Protein AF-A0AAD5UPU5-F1 (afdb_monomer_lite)

Structure (mmCIF, N/CA/C/O backbone):
data_AF-A0AAD5UPU5-F1
#
_entry.id   AF-A0AAD5UPU5-F1
#
loop_
_atom_site.group_PDB
_atom_site.id
_atom_site.type_symbol
_atom_site.label_atom_id
_atom_site.label_alt_id
_atom_site.label_comp_id
_atom_site.label_asym_id
_atom_site.label_entity_id
_atom_site.label_seq_id
_atom_site.pdbx_PDB_ins_code
_atom_site.Cartn_x
_atom_site.Cartn_y
_atom_site.Cartn_z
_atom_site.occupancy
_atom_site.B_iso_or_equiv
_atom_site.auth_seq_id
_atom_site.auth_comp_id
_atom_site.auth_asym_id
_atom_site.auth_atom_id
_atom_site.pdbx_PDB_model_num
ATOM 1 N N . MET A 1 1 ? -42.747 44.480 33.745 1.00 45.81 1 MET A N 1
ATOM 2 C CA . MET A 1 1 ? -42.476 43.024 33.732 1.00 45.81 1 MET A CA 1
ATOM 3 C C . MET A 1 1 ? -43.737 42.379 33.177 1.00 45.81 1 MET A C 1
ATOM 5 O O . MET A 1 1 ? -44.769 42.597 33.775 1.00 45.81 1 MET A O 1
ATOM 9 N N . GLN A 1 2 ? -43.809 41.734 32.021 1.00 46.78 2 GLN A N 1
ATOM 10 C CA . GLN A 1 2 ? -42.858 40.890 31.311 1.00 46.78 2 GLN A CA 1
ATOM 11 C C . GLN A 1 2 ? -43.028 41.130 29.803 1.00 46.78 2 GLN A C 1
ATOM 13 O O . GLN A 1 2 ? -44.147 41.226 29.309 1.00 46.78 2 GLN A O 1
ATOM 18 N N . SER A 1 3 ? -41.903 41.255 29.101 1.00 47.00 3 SER A N 1
ATOM 19 C CA . SER A 1 3 ? -41.843 41.226 27.641 1.00 47.00 3 SER A CA 1
ATOM 20 C C . SER A 1 3 ? -42.268 39.835 27.169 1.00 47.00 3 SER A C 1
ATOM 22 O O . SER A 1 3 ? -41.742 38.830 27.659 1.00 47.00 3 SER A O 1
ATOM 24 N N . LEU A 1 4 ? -43.269 39.787 26.292 1.00 53.97 4 LEU A N 1
ATOM 25 C CA . LEU A 1 4 ? -43.817 38.563 25.727 1.00 53.97 4 LEU A CA 1
ATOM 26 C C . LEU A 1 4 ? -42.805 37.951 24.755 1.00 53.97 4 LEU A C 1
ATOM 28 O O . LEU A 1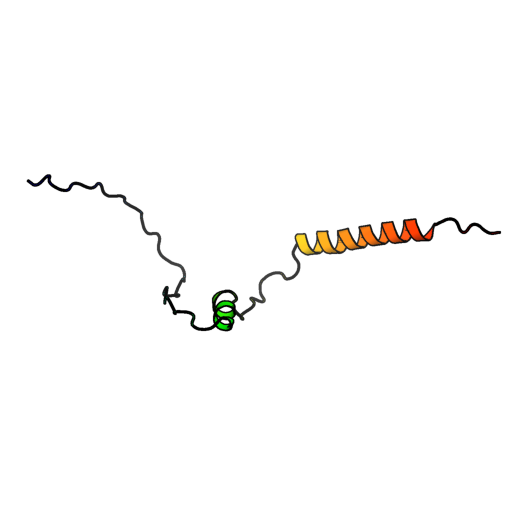 4 ? -42.221 38.628 23.913 1.00 53.97 4 LEU A O 1
ATOM 32 N N . ARG A 1 5 ? -42.581 36.652 24.947 1.00 56.12 5 ARG A N 1
ATOM 33 C CA . ARG A 1 5 ? -41.752 35.785 24.118 1.00 56.12 5 ARG A CA 1
ATOM 34 C C . ARG A 1 5 ? -42.347 35.700 22.714 1.00 56.12 5 ARG A C 1
ATOM 36 O O . ARG A 1 5 ? -43.399 35.098 22.553 1.00 56.12 5 ARG A O 1
ATOM 43 N N . GLU A 1 6 ? -41.610 36.183 21.728 1.00 51.31 6 GLU A N 1
ATOM 44 C CA . GLU A 1 6 ? -41.729 35.741 20.343 1.00 51.31 6 GLU A CA 1
ATOM 45 C C . GLU A 1 6 ? -40.311 35.354 19.908 1.00 51.31 6 GLU A C 1
ATOM 47 O O . GLU A 1 6 ? -39.439 36.210 19.757 1.00 51.31 6 GLU A O 1
ATOM 52 N N . LYS A 1 7 ? -40.031 34.050 19.843 1.00 52.72 7 LYS A N 1
ATOM 53 C CA . LYS A 1 7 ? -38.838 33.528 19.175 1.00 52.72 7 LYS A CA 1
ATOM 54 C C . LYS A 1 7 ? -39.318 32.766 17.955 1.00 52.72 7 LYS A C 1
ATOM 56 O O . LYS A 1 7 ? -40.001 31.755 18.072 1.00 52.72 7 LYS A O 1
ATOM 61 N N . GLU A 1 8 ? -38.954 33.355 16.833 1.00 49.75 8 GLU A N 1
ATOM 62 C CA . GLU A 1 8 ? -39.059 32.902 15.461 1.00 49.75 8 GLU A CA 1
ATOM 63 C C . GLU A 1 8 ? -38.664 31.425 15.295 1.00 49.75 8 GLU A C 1
ATOM 65 O O . GLU A 1 8 ? -37.658 30.937 15.814 1.00 49.75 8 GLU A O 1
ATOM 70 N N . ASN A 1 9 ? -39.539 30.734 14.585 1.00 35.66 9 ASN A N 1
ATOM 71 C CA . ASN A 1 9 ? -39.546 29.350 14.152 1.00 35.66 9 ASN A CA 1
ATOM 72 C C . ASN A 1 9 ? -38.474 29.075 13.086 1.00 35.66 9 ASN A C 1
ATOM 74 O O . ASN A 1 9 ? -38.547 29.596 11.977 1.00 35.66 9 ASN A O 1
ATOM 78 N N . ILE A 1 10 ? -37.526 28.185 13.386 1.00 42.31 10 ILE A N 1
ATOM 79 C CA . ILE A 1 10 ? -36.612 27.618 12.387 1.00 42.31 10 ILE A CA 1
ATOM 80 C C . ILE A 1 10 ? -37.175 26.250 11.980 1.00 42.31 10 ILE A C 1
ATOM 82 O O . ILE A 1 10 ? -37.100 25.289 12.742 1.00 42.31 10 ILE A O 1
ATOM 86 N N . ASP A 1 11 ? -37.780 26.197 10.793 1.00 47.34 11 ASP A N 1
ATOM 87 C CA . ASP A 1 11 ? -38.234 24.978 10.115 1.00 47.34 11 ASP A CA 1
ATOM 88 C C . ASP A 1 11 ? -37.014 24.244 9.537 1.00 47.34 11 ASP A C 1
ATOM 90 O O . ASP A 1 11 ? -36.504 24.603 8.476 1.00 47.34 11 ASP A O 1
ATOM 94 N N . VAL A 1 12 ? -36.504 23.239 10.252 1.00 50.22 12 VAL A N 1
ATOM 95 C CA . VAL A 1 12 ? -35.602 22.237 9.669 1.00 50.22 12 VAL A CA 1
ATOM 96 C C . VAL A 1 12 ? -36.454 21.016 9.373 1.00 50.22 12 VAL A C 1
ATOM 98 O O . VAL A 1 12 ? -36.774 20.237 10.267 1.00 50.22 12 VAL A O 1
ATOM 101 N N . LYS A 1 13 ? -36.865 20.893 8.109 1.00 46.91 13 LYS A N 1
ATOM 102 C CA . LYS A 1 13 ? -37.548 19.709 7.598 1.00 46.91 13 LYS A CA 1
ATOM 103 C C . LYS A 1 13 ? -36.693 18.470 7.828 1.00 46.91 13 LYS A C 1
ATOM 105 O O . LYS A 1 13 ? -35.599 18.348 7.284 1.00 46.91 13 LYS A O 1
ATOM 110 N N . GLU A 1 14 ? -37.252 17.559 8.609 1.00 44.62 14 GLU A N 1
ATOM 111 C CA . GLU A 1 14 ? -36.890 16.154 8.632 1.00 44.62 14 GLU A CA 1
ATOM 112 C C . GLU A 1 14 ? -37.114 15.523 7.251 1.00 44.62 14 GLU A C 1
ATOM 114 O O . GLU A 1 14 ? -38.231 15.498 6.733 1.00 44.62 14 GLU A O 1
ATOM 119 N N . GLU A 1 15 ? -36.048 14.964 6.685 1.00 45.84 15 GLU A N 1
ATOM 120 C CA . GLU A 1 15 ? -36.125 13.797 5.813 1.00 45.84 15 GLU A CA 1
ATOM 121 C C . GLU A 1 15 ? -35.461 12.656 6.585 1.00 45.84 15 GLU A C 1
ATOM 123 O O . GLU A 1 15 ? -34.250 12.623 6.802 1.00 45.84 15 GLU A O 1
ATOM 128 N N . VAL A 1 16 ? -36.315 11.790 7.119 1.00 48.84 16 VAL A N 1
ATOM 129 C CA . VAL A 1 16 ? -35.998 10.711 8.046 1.00 48.84 16 VAL A CA 1
ATOM 130 C C . VAL A 1 16 ? -35.866 9.401 7.266 1.00 48.84 16 VAL A C 1
ATOM 132 O O . VAL A 1 16 ? -36.757 9.004 6.520 1.00 48.84 16 VAL A O 1
ATOM 135 N N . THR A 1 17 ? -34.769 8.701 7.558 1.00 43.03 17 THR A N 1
ATOM 136 C CA . THR A 1 17 ? -34.555 7.243 7.502 1.00 43.03 17 THR A CA 1
ATOM 137 C C . THR A 1 17 ? -34.259 6.541 6.177 1.00 43.03 17 THR A C 1
ATOM 139 O O . THR A 1 17 ? -35.139 6.231 5.383 1.00 43.03 17 THR A O 1
ATOM 142 N N . SER A 1 18 ? -33.042 5.998 6.121 1.00 41.75 18 SER A N 1
ATOM 143 C CA . SER A 1 18 ? -32.892 4.543 6.033 1.00 41.75 18 SER A CA 1
ATOM 144 C C . SER A 1 18 ? -31.802 4.079 7.010 1.00 41.75 18 SER A C 1
ATOM 146 O O . SER A 1 18 ? -30.623 4.347 6.797 1.00 41.75 18 SER A O 1
ATOM 148 N N . SER A 1 19 ? -32.246 3.427 8.093 1.00 48.59 19 SER A N 1
ATOM 149 C CA . SER A 1 19 ? -31.475 2.596 9.038 1.00 48.59 19 SER A CA 1
ATOM 150 C C . SER A 1 19 ? -30.247 3.219 9.721 1.00 48.59 19 SER A C 1
ATOM 152 O O . SER A 1 19 ? -29.115 2.833 9.453 1.00 48.59 19 SER A O 1
ATOM 154 N N . ILE A 1 20 ? -30.491 4.096 10.698 1.00 54.66 20 ILE A N 1
ATOM 155 C CA . ILE A 1 20 ? -29.629 4.225 11.884 1.00 54.66 20 ILE A CA 1
ATOM 156 C C . ILE A 1 20 ? -30.502 3.793 13.061 1.00 54.66 20 ILE A C 1
ATOM 158 O O . ILE A 1 20 ? -31.150 4.617 13.700 1.00 54.66 20 ILE A O 1
ATOM 162 N N . ASP A 1 21 ? -30.594 2.481 13.283 1.00 51.25 21 ASP A N 1
ATOM 163 C CA . ASP A 1 21 ? -30.981 1.967 14.596 1.00 51.25 21 ASP A CA 1
ATOM 164 C C . ASP A 1 21 ? -29.698 1.794 15.404 1.00 51.25 21 ASP A C 1
ATOM 166 O O . ASP A 1 21 ? -29.096 0.730 15.483 1.00 51.25 21 ASP A O 1
ATOM 170 N N . SER A 1 22 ? -29.223 2.922 15.906 1.00 52.75 22 SER A N 1
AT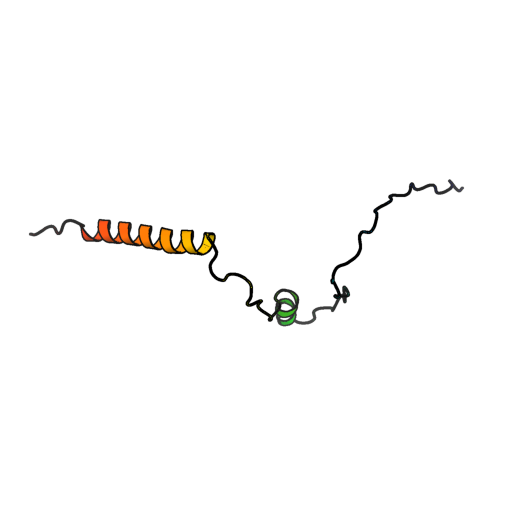OM 171 C CA . SER A 1 22 ? -28.337 2.986 17.050 1.00 52.75 22 SER A CA 1
ATOM 172 C C . SER A 1 22 ? -28.873 4.159 17.832 1.00 52.75 22 SER A C 1
ATOM 174 O O . SER A 1 22 ? -28.600 5.320 17.521 1.00 52.75 22 SER A O 1
ATOM 176 N N . SER A 1 23 ? -29.710 3.858 18.818 1.00 43.47 23 SER A N 1
ATOM 177 C CA . SER A 1 23 ? -29.903 4.764 19.942 1.00 43.47 23 SER A CA 1
ATOM 178 C C . SER A 1 23 ? -28.543 5.380 20.308 1.00 43.47 23 SER A C 1
ATOM 180 O O . SER A 1 23 ? -27.565 4.635 20.377 1.00 43.47 23 SER A O 1
ATOM 182 N N . PRO A 1 24 ? -28.416 6.700 20.529 1.00 53.97 24 PRO A N 1
ATOM 183 C CA . PRO A 1 24 ? -27.275 7.210 21.266 1.00 53.97 24 PRO A CA 1
ATOM 184 C C . PRO A 1 24 ? -27.468 6.775 22.724 1.00 53.97 24 PRO A C 1
ATOM 186 O O . PRO A 1 24 ? -27.825 7.588 23.581 1.00 53.97 24 PRO A O 1
ATOM 189 N N . THR A 1 25 ? -27.304 5.479 23.011 1.00 55.69 25 THR A N 1
ATOM 190 C CA . THR A 1 25 ? -27.035 5.045 24.373 1.00 55.69 25 THR A CA 1
ATOM 191 C C . THR A 1 25 ? -25.674 5.627 24.679 1.00 55.69 25 THR A C 1
ATOM 193 O O . THR A 1 25 ? -24.650 5.258 24.118 1.00 55.69 25 THR A O 1
ATOM 196 N N . THR A 1 26 ? -25.672 6.668 25.499 1.00 59.88 26 THR A N 1
ATOM 197 C CA . THR A 1 26 ? -24.457 7.180 26.115 1.00 59.88 26 THR A CA 1
ATOM 198 C C . THR A 1 26 ? -23.977 6.117 27.097 1.00 59.88 26 THR A C 1
ATOM 200 O O . THR A 1 26 ? -24.166 6.265 28.306 1.00 59.88 26 THR A O 1
ATOM 203 N N . ASP A 1 27 ? -23.458 5.007 26.581 1.00 65.75 27 ASP A N 1
ATOM 204 C CA . ASP A 1 27 ? -22.844 3.979 27.397 1.00 65.75 27 ASP A CA 1
ATOM 205 C C . ASP A 1 27 ? -21.554 4.582 27.947 1.00 65.75 27 ASP A C 1
ATOM 207 O O . ASP A 1 27 ? -20.656 5.032 27.229 1.00 65.75 27 ASP A O 1
ATOM 211 N N . VAL A 1 28 ? -21.545 4.757 29.267 1.00 73.88 28 VAL A N 1
ATOM 212 C CA . VAL A 1 28 ? -20.423 5.349 29.984 1.00 73.88 28 VAL A CA 1
ATOM 213 C C . VAL A 1 28 ? -19.292 4.338 29.921 1.00 73.88 28 VAL A C 1
ATOM 215 O O . VAL A 1 28 ? -19.305 3.353 30.649 1.00 73.88 28 VAL A O 1
ATOM 218 N N . ILE A 1 29 ? -18.325 4.584 29.041 1.00 72.75 29 ILE A N 1
ATOM 219 C CA . ILE A 1 29 ? -17.164 3.712 28.889 1.00 72.75 29 ILE A CA 1
ATOM 220 C C . ILE A 1 29 ? -16.325 3.758 30.172 1.00 72.75 29 ILE A C 1
ATOM 222 O O . ILE A 1 29 ? -15.726 4.785 30.505 1.00 72.75 29 ILE A O 1
ATOM 226 N N . GLU A 1 30 ? -16.285 2.643 30.903 1.00 78.69 30 GLU A N 1
ATOM 227 C CA . GLU A 1 30 ? -15.596 2.547 32.200 1.00 78.69 30 GLU A CA 1
ATOM 228 C C . GLU A 1 30 ? -14.133 2.109 32.052 1.00 78.69 30 GLU A C 1
ATOM 230 O O . GLU A 1 30 ? -13.296 2.394 32.916 1.00 78.69 30 GLU A O 1
ATOM 235 N N . LYS A 1 31 ? -13.801 1.416 30.955 1.00 78.44 31 LYS A N 1
ATOM 236 C CA . LYS A 1 31 ? -12.471 0.839 30.723 1.00 78.44 31 LYS A CA 1
ATOM 237 C C . LYS A 1 31 ? -11.863 1.294 29.404 1.00 78.44 31 LYS A C 1
ATOM 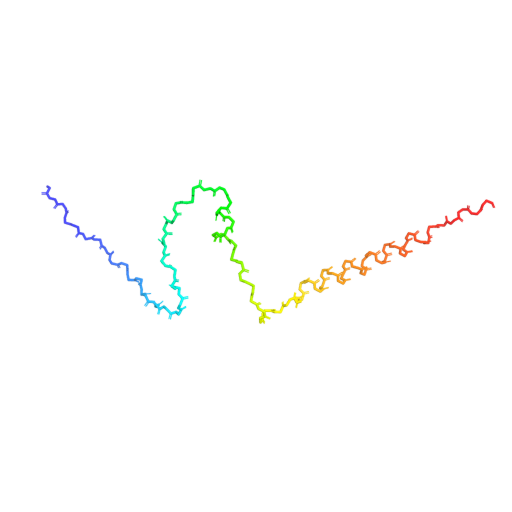239 O O . LYS A 1 31 ? -12.534 1.425 28.390 1.00 78.44 31 LYS A O 1
ATOM 244 N N . ALA A 1 32 ? -10.540 1.448 29.395 1.00 74.50 32 ALA A N 1
ATOM 245 C CA . ALA A 1 32 ? -9.801 1.899 28.214 1.00 74.50 32 ALA A CA 1
ATOM 246 C C . ALA A 1 32 ? -9.930 0.960 26.995 1.00 74.50 32 ALA A C 1
ATOM 248 O O . ALA A 1 32 ? -9.802 1.410 25.863 1.00 74.50 32 ALA A O 1
ATOM 249 N N . GLU A 1 33 ? -10.176 -0.333 27.218 1.00 77.31 33 GLU A N 1
ATOM 250 C CA . GLU A 1 33 ? -10.317 -1.352 26.166 1.00 77.31 33 GLU A CA 1
ATOM 251 C C . GLU A 1 33 ? -11.663 -1.291 25.426 1.00 77.31 33 GLU A C 1
ATOM 253 O O . GLU A 1 33 ? -11.736 -1.613 24.244 1.00 77.31 33 GLU A O 1
ATOM 258 N N . GLU A 1 34 ? -12.709 -0.811 26.093 1.00 75.19 34 GLU A N 1
ATOM 259 C CA . GLU A 1 34 ? -14.066 -0.702 25.549 1.00 75.19 34 GLU A CA 1
ATOM 260 C C . GLU A 1 34 ? -14.191 0.460 24.551 1.00 75.19 34 GLU A C 1
ATOM 262 O O . GLU A 1 34 ? -14.942 0.369 23.585 1.00 75.19 34 GLU A O 1
ATOM 267 N N . VAL A 1 35 ? -13.333 1.482 24.676 1.00 79.50 35 VAL A N 1
ATOM 268 C CA . VAL A 1 35 ? -13.190 2.553 23.672 1.00 79.50 35 VAL A CA 1
ATOM 269 C C . VAL A 1 35 ? -12.859 1.984 22.292 1.00 79.50 35 VAL A C 1
ATOM 271 O O . VAL A 1 35 ? -13.336 2.495 21.286 1.00 79.50 35 VAL A O 1
ATOM 274 N N . ALA A 1 36 ? -12.036 0.934 22.221 1.00 79.75 36 ALA A N 1
ATOM 275 C CA . ALA A 1 36 ? -11.686 0.340 20.938 1.00 79.75 36 ALA A CA 1
ATOM 276 C C . ALA A 1 36 ? -12.903 -0.334 20.293 1.00 79.75 36 ALA A C 1
ATOM 278 O O . ALA A 1 36 ? -13.106 -0.175 19.101 1.00 79.75 36 ALA A O 1
ATOM 279 N N . LEU A 1 37 ? -13.734 -1.028 21.068 1.00 80.12 37 LEU A N 1
ATOM 280 C CA . LEU A 1 37 ? -14.898 -1.751 20.544 1.00 80.12 37 LEU A CA 1
ATOM 281 C C . LEU A 1 37 ? -16.004 -0.810 20.054 1.00 80.12 37 LEU A C 1
ATOM 283 O O . LEU A 1 37 ? -16.655 -1.113 19.061 1.00 80.12 37 LEU A O 1
ATOM 287 N N . GLU A 1 38 ? -16.170 0.336 20.715 1.00 78.62 38 GLU A N 1
ATOM 288 C CA . GLU A 1 38 ? -17.118 1.371 20.289 1.00 78.62 38 GLU A CA 1
ATOM 289 C C . GLU A 1 38 ? -16.639 2.108 19.028 1.00 78.62 38 GLU A C 1
ATOM 291 O O . GLU A 1 38 ? -17.423 2.480 18.159 1.00 78.62 38 GLU A O 1
ATOM 296 N N . VAL A 1 39 ? -15.326 2.334 18.910 1.00 80.12 39 VAL A N 1
ATOM 297 C CA . VAL A 1 39 ? -14.748 3.108 17.800 1.00 80.12 39 VAL A CA 1
ATOM 298 C C . VAL A 1 39 ? -14.488 2.249 16.562 1.00 80.12 39 VAL A C 1
ATOM 300 O O . VAL A 1 39 ? -14.530 2.772 15.446 1.00 80.12 39 VAL A O 1
ATOM 303 N N . ILE A 1 40 ? -14.184 0.958 16.727 1.00 80.69 40 ILE A N 1
ATOM 304 C CA . ILE A 1 40 ? -13.915 0.041 15.618 1.00 80.69 40 ILE A CA 1
ATOM 305 C C . ILE A 1 40 ? -14.817 -1.195 15.685 1.00 80.69 40 ILE A C 1
ATOM 307 O O . ILE A 1 40 ? -14.661 -2.075 16.530 1.00 80.69 40 ILE A O 1
ATOM 311 N N . SER A 1 41 ? -15.750 -1.278 14.737 1.00 81.00 41 SER A N 1
ATOM 312 C CA . SER A 1 41 ? -16.607 -2.448 14.557 1.00 81.00 41 SER A CA 1
ATOM 313 C C . SER A 1 41 ? -15.772 -3.668 14.130 1.00 81.00 41 SER A C 1
ATOM 315 O O . SER A 1 41 ? -14.897 -3.529 13.271 1.00 81.00 41 SER A O 1
ATOM 317 N N . PRO A 1 42 ? -16.019 -4.866 14.691 1.00 76.88 42 PRO A N 1
ATOM 318 C CA . PRO A 1 42 ? -15.289 -6.085 14.332 1.00 76.88 42 PRO A CA 1
ATOM 319 C C . PRO A 1 42 ? -15.751 -6.719 13.009 1.00 76.88 42 PRO A C 1
ATOM 321 O O . PRO A 1 42 ? -15.065 -7.603 12.496 1.00 76.88 42 PRO A O 1
ATOM 324 N N . ASP A 1 43 ? -16.899 -6.298 12.476 1.00 81.81 43 ASP A N 1
ATOM 325 C CA . ASP A 1 43 ? -17.442 -6.795 11.215 1.00 81.81 43 ASP A CA 1
ATOM 326 C C . ASP A 1 43 ? -16.817 -6.045 10.032 1.00 81.81 43 ASP A C 1
ATOM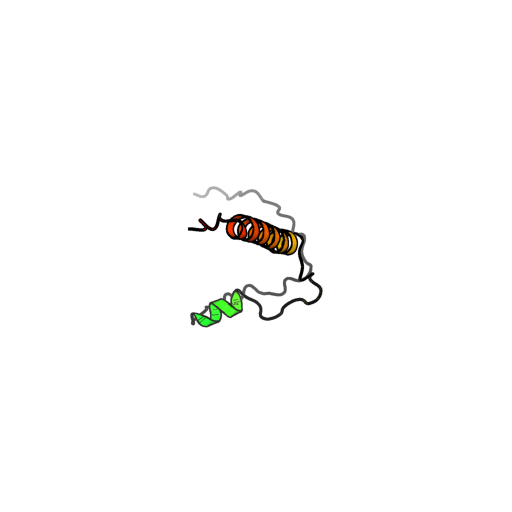 328 O O . ASP A 1 43 ? -16.970 -4.831 9.895 1.00 81.81 43 ASP A O 1
ATOM 332 N N . ASP A 1 44 ? -16.111 -6.785 9.179 1.00 82.19 44 ASP A N 1
ATOM 333 C CA . ASP A 1 44 ? -15.566 -6.290 7.913 1.00 82.19 44 ASP A CA 1
ATOM 334 C C . ASP A 1 44 ? -16.521 -6.674 6.773 1.00 82.19 44 ASP A C 1
ATOM 336 O O . ASP A 1 44 ? -17.010 -7.807 6.728 1.00 82.19 44 ASP A O 1
ATOM 340 N N . ASP A 1 45 ? -16.811 -5.745 5.862 1.00 81.94 45 ASP A N 1
ATOM 341 C CA . ASP A 1 45 ? -17.752 -5.975 4.759 1.00 81.94 45 ASP A CA 1
ATOM 342 C C . ASP A 1 45 ? -17.006 -6.544 3.528 1.00 81.94 45 ASP A C 1
ATOM 344 O O . ASP A 1 45 ? -16.153 -5.867 2.940 1.00 81.94 45 ASP A O 1
ATOM 348 N N . PRO A 1 46 ? -17.304 -7.797 3.121 1.00 83.06 46 PRO A N 1
ATOM 349 C CA . PRO A 1 46 ? -16.575 -8.501 2.069 1.00 83.06 46 PRO A CA 1
ATOM 350 C C . PRO A 1 46 ? -16.913 -8.030 0.647 1.00 83.06 46 PRO A C 1
ATOM 352 O O . PRO A 1 46 ? -16.213 -8.428 -0.289 1.00 83.06 46 PRO A O 1
ATOM 355 N N . ASP A 1 47 ? -17.958 -7.217 0.460 1.00 86.94 47 ASP A N 1
ATOM 356 C CA . ASP A 1 47 ? -18.342 -6.697 -0.859 1.00 86.94 47 ASP A CA 1
ATOM 357 C C . ASP A 1 47 ? -17.502 -5.475 -1.273 1.00 86.94 47 ASP A C 1
ATOM 359 O O . ASP A 1 47 ? -17.469 -5.089 -2.450 1.00 86.94 47 ASP A O 1
ATOM 363 N N . LEU A 1 48 ? -16.769 -4.870 -0.332 1.00 84.56 48 LEU A N 1
ATOM 364 C CA . LEU A 1 48 ? -15.884 -3.747 -0.617 1.00 84.56 48 LEU A CA 1
ATOM 365 C C . LEU A 1 48 ? -14.594 -4.211 -1.323 1.00 84.56 48 LEU A C 1
ATOM 367 O O . LEU A 1 48 ? -13.947 -5.183 -0.926 1.00 84.56 48 LEU A O 1
ATOM 371 N N . PRO A 1 49 ? -14.142 -3.490 -2.365 1.00 82.81 49 PRO A N 1
ATOM 372 C CA . PRO A 1 49 ? -12.940 -3.858 -3.096 1.00 82.81 49 PRO A CA 1
ATOM 373 C C . PRO A 1 49 ? -11.676 -3.628 -2.257 1.00 82.81 49 PRO A C 1
ATOM 375 O O . PRO A 1 49 ? -11.259 -2.495 -2.014 1.00 82.81 49 PRO A O 1
ATOM 378 N N . VAL A 1 50 ? -11.001 -4.728 -1.913 1.00 82.81 50 VAL A N 1
ATOM 379 C CA . VAL A 1 50 ? -9.738 -4.747 -1.147 1.00 82.81 50 VAL A CA 1
ATOM 380 C C . VAL A 1 50 ? -8.610 -3.969 -1.847 1.00 82.81 50 VAL A C 1
ATOM 382 O O . VAL A 1 50 ? -7.760 -3.346 -1.207 1.00 82.81 50 VAL A O 1
ATOM 385 N N . PHE A 1 51 ? -8.596 -3.967 -3.184 1.00 86.31 51 PHE A N 1
ATOM 386 C CA . PHE A 1 51 ? -7.620 -3.225 -3.982 1.00 86.31 51 PHE A CA 1
ATOM 387 C C . PHE A 1 51 ? -8.230 -1.941 -4.533 1.00 86.31 51 PHE A C 1
ATOM 389 O O . PHE A 1 51 ? -9.028 -1.957 -5.468 1.00 86.31 51 PHE A O 1
ATOM 396 N N . THR A 1 52 ? -7.789 -0.807 -3.996 1.00 89.31 52 THR A N 1
ATOM 397 C CA . THR A 1 52 ? -8.143 0.508 -4.528 1.00 89.31 52 THR A CA 1
ATOM 398 C C . THR A 1 52 ? -7.058 1.001 -5.482 1.00 89.31 52 THR A C 1
ATOM 400 O O . THR A 1 52 ? -5.888 0.624 -5.390 1.00 89.31 52 THR A O 1
ATOM 403 N N . ALA A 1 53 ? -7.412 1.918 -6.385 1.00 89.44 53 ALA A N 1
ATOM 404 C CA . ALA A 1 53 ? -6.428 2.558 -7.261 1.00 89.44 53 ALA A CA 1
ATOM 405 C C . ALA A 1 53 ? -5.275 3.198 -6.461 1.00 89.44 53 ALA A C 1
ATOM 407 O O . ALA A 1 53 ? -4.124 3.160 -6.888 1.00 89.44 53 ALA A O 1
ATOM 408 N N . ARG A 1 54 ? -5.564 3.726 -5.262 1.00 90.06 54 ARG A N 1
ATOM 409 C CA . ARG A 1 54 ? -4.557 4.311 -4.370 1.00 90.06 54 ARG A CA 1
ATOM 410 C C . ARG A 1 54 ? -3.546 3.270 -3.884 1.00 90.06 54 ARG A C 1
ATOM 412 O O . ARG A 1 54 ? -2.351 3.546 -3.940 1.00 90.06 54 ARG A O 1
ATOM 419 N N . THR A 1 55 ? -3.987 2.095 -3.429 1.00 91.00 55 THR A N 1
ATOM 420 C CA . THR A 1 55 ? -3.064 1.057 -2.933 1.00 91.00 55 THR A CA 1
ATOM 421 C C . THR A 1 55 ? -2.222 0.467 -4.060 1.00 91.00 55 THR A C 1
ATOM 423 O O . THR A 1 55 ? -1.025 0.254 -3.870 1.00 91.00 55 THR A O 1
ATOM 426 N N . LEU A 1 56 ? -2.793 0.306 -5.257 1.00 91.75 56 LEU A N 1
ATOM 427 C CA . LEU A 1 56 ? -2.051 -0.155 -6.434 1.00 91.75 56 LEU A CA 1
ATOM 428 C C . LEU A 1 56 ? -1.013 0.865 -6.912 1.00 91.75 56 LEU A C 1
ATOM 430 O O . LEU A 1 56 ? 0.138 0.496 -7.133 1.00 91.75 56 LEU A O 1
ATOM 434 N N . VAL A 1 57 ? -1.378 2.146 -7.031 1.00 94.12 57 VAL A N 1
ATOM 435 C CA . VAL A 1 57 ? -0.445 3.201 -7.466 1.00 94.12 57 VAL A CA 1
ATOM 436 C C . VAL A 1 57 ? 0.693 3.373 -6.466 1.00 94.12 57 VAL A C 1
ATOM 438 O O . VAL A 1 57 ? 1.850 3.448 -6.874 1.00 94.12 57 VAL A O 1
ATOM 441 N N . LEU A 1 58 ? 0.391 3.397 -5.164 1.00 93.94 58 LEU A N 1
ATOM 442 C CA . LEU A 1 58 ? 1.424 3.521 -4.138 1.00 93.94 58 LEU A CA 1
ATOM 443 C C . LEU A 1 58 ? 2.307 2.269 -4.071 1.00 93.94 58 LEU A C 1
ATOM 445 O O . LEU A 1 58 ? 3.525 2.402 -4.051 1.00 93.94 58 LEU A O 1
ATOM 449 N N . GLY A 1 59 ? 1.732 1.065 -4.097 1.00 94.56 59 GLY A N 1
ATOM 450 C CA . GLY A 1 59 ? 2.494 -0.185 -4.022 1.00 94.56 59 GLY A CA 1
ATOM 451 C C . GLY A 1 59 ? 3.383 -0.419 -5.245 1.00 94.56 59 GLY A C 1
ATOM 452 O O . GLY A 1 59 ? 4.597 -0.604 -5.117 1.00 94.56 59 GLY A O 1
ATOM 453 N N . VAL A 1 60 ? 2.800 -0.366 -6.445 1.00 95.69 60 VAL A N 1
ATOM 454 C CA . VAL A 1 60 ? 3.531 -0.570 -7.706 1.00 95.69 60 VAL A CA 1
ATOM 455 C C . VAL A 1 60 ? 4.491 0.586 -7.967 1.00 95.69 60 VAL A C 1
ATOM 457 O O . VAL A 1 60 ? 5.643 0.347 -8.321 1.00 95.69 60 VAL A O 1
ATOM 460 N N . GLY A 1 61 ? 4.057 1.829 -7.743 1.00 94.25 61 GLY A N 1
ATOM 461 C CA . GLY A 1 61 ? 4.894 3.016 -7.914 1.00 94.25 61 GLY A CA 1
ATOM 462 C C . GLY A 1 61 ? 6.114 3.007 -6.995 1.00 94.25 61 GLY A C 1
ATOM 463 O O . GLY A 1 61 ? 7.231 3.230 -7.463 1.00 94.25 61 GLY A O 1
ATOM 464 N N . LEU A 1 62 ? 5.935 2.670 -5.713 1.00 94.69 62 LEU A N 1
ATOM 465 C CA . LEU A 1 62 ? 7.041 2.561 -4.759 1.00 94.69 62 LEU A CA 1
ATOM 466 C C . LEU A 1 62 ? 7.981 1.398 -5.108 1.00 94.69 62 LEU A C 1
ATOM 468 O O . LEU A 1 62 ? 9.198 1.547 -5.001 1.00 94.69 62 LEU A O 1
ATOM 472 N N . SER A 1 63 ? 7.440 0.272 -5.580 1.00 96.69 63 SER A N 1
ATOM 473 C CA . SER A 1 63 ? 8.235 -0.888 -6.010 1.00 96.69 63 SER A CA 1
ATOM 474 C C . SER A 1 63 ? 9.075 -0.579 -7.249 1.00 96.69 63 SER A C 1
ATOM 476 O O . SER A 1 63 ? 10.273 -0.863 -7.272 1.00 96.69 63 SER A O 1
ATOM 478 N N . ALA A 1 64 ? 8.477 0.050 -8.264 1.00 95.81 64 ALA A N 1
ATOM 479 C CA . ALA A 1 64 ? 9.186 0.481 -9.464 1.00 95.81 64 ALA A CA 1
ATOM 480 C C . ALA A 1 64 ? 10.269 1.517 -9.126 1.00 95.81 64 ALA A C 1
ATOM 482 O O . ALA A 1 64 ? 11.399 1.411 -9.601 1.00 95.81 64 ALA A O 1
ATOM 483 N N . PHE A 1 65 ? 9.962 2.475 -8.247 1.00 95.19 65 PHE A N 1
ATOM 484 C CA . PHE A 1 65 ? 10.934 3.456 -7.770 1.00 95.19 65 PHE A CA 1
ATOM 485 C C . PHE A 1 65 ? 12.108 2.799 -7.027 1.00 95.19 65 PHE A C 1
ATOM 487 O O . PHE A 1 65 ? 13.269 3.076 -7.333 1.00 95.19 65 PHE A O 1
ATOM 494 N N . GLY A 1 66 ? 11.830 1.867 -6.111 1.00 95.06 66 GLY A N 1
ATOM 495 C CA . GLY A 1 66 ? 12.858 1.098 -5.407 1.00 95.06 66 GLY A CA 1
ATOM 496 C C . GLY A 1 66 ? 13.730 0.258 -6.347 1.00 95.06 66 GLY A C 1
ATOM 497 O O . GLY A 1 66 ? 14.949 0.213 -6.178 1.00 95.06 66 GLY A O 1
ATOM 498 N N . ALA A 1 67 ? 13.138 -0.345 -7.382 1.00 94.81 67 ALA A N 1
ATOM 499 C CA . ALA A 1 67 ? 13.868 -1.106 -8.397 1.00 94.81 67 ALA A CA 1
ATOM 500 C C . ALA A 1 67 ? 14.835 -0.226 -9.209 1.00 94.81 67 ALA A C 1
ATOM 502 O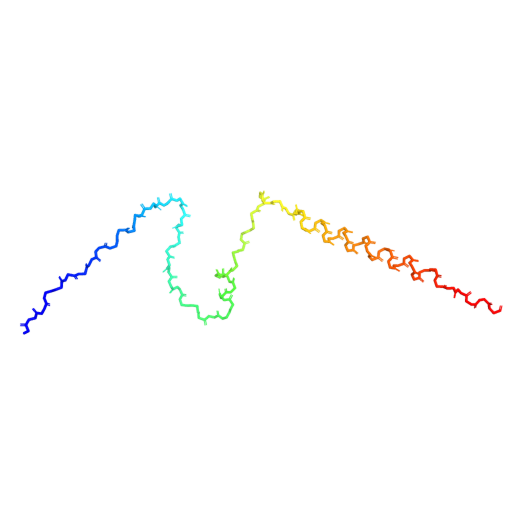 O . ALA A 1 67 ? 15.969 -0.631 -9.478 1.00 94.81 67 ALA A O 1
ATOM 503 N N . VAL A 1 68 ? 14.427 0.999 -9.554 1.00 93.81 68 VAL A N 1
ATOM 504 C CA . VAL A 1 68 ? 15.299 1.971 -10.232 1.00 93.81 68 VAL A CA 1
ATOM 505 C C . VAL A 1 68 ? 16.467 2.374 -9.334 1.00 93.81 68 VAL A C 1
ATOM 507 O O . VAL A 1 68 ? 17.611 2.340 -9.786 1.00 93.81 68 VAL A O 1
ATOM 510 N N . LEU A 1 69 ? 16.214 2.686 -8.057 1.00 92.56 69 LEU A N 1
ATOM 511 C CA . LEU A 1 69 ? 17.288 2.977 -7.100 1.00 92.56 69 LEU A CA 1
ATOM 512 C C . LEU A 1 69 ? 18.261 1.798 -6.983 1.00 92.56 69 LEU A C 1
ATOM 514 O O . LEU A 1 69 ? 19.469 1.990 -7.102 1.00 92.56 69 LEU A O 1
ATOM 518 N N . SER A 1 70 ? 17.741 0.578 -6.814 1.00 90.81 70 SER A N 1
ATOM 519 C CA . SER A 1 70 ? 18.548 -0.647 -6.757 1.00 90.81 70 SER A CA 1
ATOM 520 C C . SER A 1 70 ? 19.446 -0.778 -7.986 1.00 90.81 70 SER A C 1
ATOM 522 O O . SER A 1 70 ? 20.653 -0.958 -7.845 1.00 90.81 70 SER A O 1
ATOM 524 N N . THR A 1 71 ? 18.881 -0.575 -9.175 1.00 88.44 71 THR A N 1
ATOM 525 C CA . THR A 1 71 ? 19.615 -0.633 -10.443 1.00 88.44 71 THR A CA 1
ATOM 526 C C . THR A 1 71 ? 20.732 0.412 -10.504 1.00 88.44 71 THR A C 1
ATOM 528 O O . THR A 1 71 ? 21.861 0.084 -10.863 1.00 88.44 71 THR A O 1
ATOM 531 N N . ILE A 1 72 ? 20.459 1.660 -10.105 1.00 88.94 72 ILE A N 1
ATOM 532 C CA . ILE A 1 72 ? 21.467 2.734 -10.081 1.00 88.94 72 ILE A CA 1
ATOM 533 C C . ILE A 1 72 ? 22.615 2.387 -9.119 1.00 88.94 72 ILE A C 1
ATOM 535 O O . ILE A 1 72 ? 23.781 2.601 -9.453 1.00 88.94 72 ILE A O 1
ATOM 539 N N . TYR A 1 73 ? 22.319 1.808 -7.952 1.00 83.00 73 TYR A N 1
ATOM 540 C CA . TYR A 1 73 ? 23.351 1.396 -6.994 1.00 83.00 73 TYR A CA 1
ATOM 541 C C . TYR A 1 73 ? 24.161 0.179 -7.451 1.00 83.00 73 TYR A C 1
ATOM 543 O O . TYR A 1 73 ? 25.350 0.090 -7.137 1.00 83.00 73 TYR A O 1
ATOM 551 N N . THR A 1 74 ? 23.563 -0.740 -8.211 1.00 81.56 74 THR A N 1
ATOM 552 C CA . THR A 1 74 ? 24.262 -1.913 -8.756 1.00 81.56 74 THR A CA 1
ATOM 553 C C . THR A 1 74 ? 25.369 -1.523 -9.736 1.00 81.56 74 THR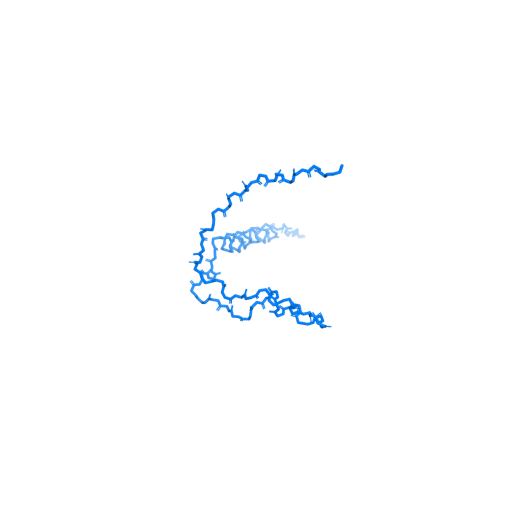 A C 1
ATOM 555 O O . THR A 1 74 ? 26.389 -2.206 -9.804 1.00 81.56 74 THR A O 1
ATOM 558 N N . PHE A 1 75 ? 25.233 -0.393 -10.434 1.00 72.12 75 PHE A N 1
ATOM 559 C CA . PHE A 1 75 ? 26.261 0.113 -11.349 1.00 72.12 75 PHE A CA 1
ATOM 560 C C . PHE A 1 75 ? 27.325 0.987 -10.682 1.00 72.12 75 PHE A C 1
ATOM 562 O O . PHE A 1 75 ? 28.088 1.660 -11.381 1.00 72.12 75 PHE A O 1
ATOM 569 N N . LYS A 1 76 ? 27.431 0.973 -9.346 1.00 75.44 76 LYS A N 1
ATOM 570 C CA . LYS A 1 76 ? 28.538 1.657 -8.674 1.00 75.44 76 LYS A CA 1
ATOM 571 C C . LYS A 1 76 ? 29.862 1.121 -9.240 1.00 75.44 76 LYS A C 1
ATOM 573 O O . LYS A 1 76 ? 30.087 -0.091 -9.172 1.00 75.44 76 LYS A O 1
ATOM 578 N N . PRO A 1 77 ? 30.729 1.980 -9.811 1.00 68.25 77 PRO A N 1
ATOM 579 C CA . PRO A 1 77 ? 31.933 1.530 -10.491 1.00 68.25 77 PRO A CA 1
ATOM 580 C C . PRO A 1 77 ? 32.797 0.759 -9.500 1.00 68.25 77 PRO A C 1
ATOM 582 O O . PRO A 1 77 ? 33.233 1.298 -8.479 1.00 68.25 77 PRO A O 1
ATOM 585 N N . GLN A 1 78 ? 33.014 -0.524 -9.782 1.00 68.81 78 GLN A N 1
ATOM 586 C CA . GLN A 1 78 ? 34.028 -1.283 -9.074 1.00 68.81 78 GLN A CA 1
ATOM 587 C C . GLN A 1 78 ? 35.366 -0.725 -9.541 1.00 68.81 78 GLN A C 1
ATOM 589 O O . GLN A 1 78 ? 35.770 -0.967 -10.679 1.00 68.81 78 GLN A O 1
ATOM 594 N N . ALA A 1 79 ? 36.004 0.089 -8.696 1.00 67.06 79 ALA A N 1
ATOM 595 C CA . ALA A 1 79 ? 37.386 0.497 -8.888 1.00 67.06 79 ALA A CA 1
ATOM 596 C C . ALA A 1 79 ? 38.224 -0.784 -8.865 1.00 67.06 79 ALA A C 1
ATOM 598 O O . ALA A 1 79 ? 38.535 -1.330 -7.809 1.00 67.06 79 ALA A O 1
ATOM 599 N N . ARG A 1 80 ? 38.452 -1.334 -10.055 1.00 62.88 80 ARG A N 1
ATOM 600 C CA . ARG A 1 80 ? 39.281 -2.506 -10.268 1.00 62.88 80 ARG A CA 1
ATOM 601 C C . ARG A 1 80 ? 40.718 -2.001 -10.138 1.00 62.88 80 ARG A C 1
ATOM 603 O O . ARG A 1 80 ? 41.120 -1.154 -10.933 1.00 62.88 80 ARG A O 1
ATOM 610 N N . THR A 1 81 ? 41.384 -2.422 -9.065 1.00 56.56 81 THR A N 1
ATOM 611 C CA . THR A 1 81 ? 42.797 -2.144 -8.775 1.00 56.56 81 THR A CA 1
ATOM 612 C C . THR A 1 81 ? 43.692 -2.559 -9.935 1.00 56.56 81 THR A C 1
ATOM 614 O O . THR A 1 81 ? 43.365 -3.584 -10.580 1.00 56.56 81 THR A O 1
#

Secondary structure (DSSP, 8-state):
--PPP------------S------------STTHHHHHHS-S---TTS-S--HHHHHHHHHHHHHHHHHHHHHHT------

pLDDT: mean 72.13, std 18.07, range [35.66, 96.69]

Organism: NCBI:txid2056292

Radius of gyration: 29.66 Å; chains: 1; bounding box: 87×52×45 Å

Sequence (81 aa):
MQSLREKENIDVKEEVTSSIDSSPTTDVIEKAEEVALEVISPDDDPDLPVFTARTLVLGVGLSAFGAVLSTIYTFKPQART

Foldseek 3Di:
DDDDDDDDDDDDDDPDDDDPPDDPPVPPDPDPVVVCCVVDPPDDDPVDDPDDPVCCCCVVVVVVVVVVVVVVVVVPDPPDD